Protein AF-A0A7V9JJV5-F1 (afdb_monomer_lite)

Structure (mmCIF, N/CA/C/O backbone):
data_AF-A0A7V9JJV5-F1
#
_entry.id   AF-A0A7V9JJV5-F1
#
loop_
_atom_site.group_PDB
_atom_site.id
_atom_site.type_symbol
_atom_site.label_atom_id
_atom_site.label_alt_id
_atom_site.label_comp_id
_atom_site.label_asym_id
_atom_site.label_entity_id
_atom_site.label_seq_id
_atom_site.pdbx_PDB_ins_code
_atom_site.Cartn_x
_atom_site.Cartn_y
_atom_site.Cartn_z
_atom_site.occupancy
_atom_site.B_iso_or_equiv
_atom_site.auth_seq_id
_atom_site.auth_comp_id
_atom_site.auth_asym_id
_atom_site.auth_atom_id
_atom_site.pdbx_PDB_model_num
ATOM 1 N N . PRO A 1 1 ? 19.940 27.253 -7.503 1.00 34.22 1 PRO A N 1
ATOM 2 C CA . PRO A 1 1 ? 18.553 27.010 -7.961 1.00 34.22 1 PRO A CA 1
ATOM 3 C C . PRO A 1 1 ? 18.275 25.503 -7.941 1.00 34.22 1 PRO A C 1
ATOM 5 O O . PRO A 1 1 ? 19.038 24.775 -8.561 1.00 34.22 1 PRO A O 1
ATOM 8 N N . GLY A 1 2 ? 17.247 25.072 -7.196 1.00 35.53 2 GLY A N 1
ATOM 9 C CA . GLY A 1 2 ? 16.632 23.734 -7.272 1.00 35.53 2 GLY A CA 1
ATOM 10 C C . GLY A 1 2 ? 17.334 22.587 -6.533 1.00 35.53 2 GLY A C 1
ATOM 11 O O . GLY A 1 2 ? 18.214 21.950 -7.093 1.00 35.53 2 GLY A O 1
ATOM 12 N N . GLY A 1 3 ? 16.912 22.321 -5.290 1.00 34.06 3 GLY A N 1
ATOM 13 C CA . GLY A 1 3 ? 17.336 21.189 -4.452 1.00 34.06 3 GLY A CA 1
ATOM 14 C C . GLY A 1 3 ? 16.755 19.819 -4.864 1.00 34.06 3 GLY A C 1
ATOM 15 O O . GLY A 1 3 ? 16.115 19.701 -5.903 1.00 34.06 3 GLY A O 1
ATOM 16 N N . PRO A 1 4 ? 17.003 18.769 -4.062 1.00 45.50 4 PRO A N 1
ATOM 17 C CA . PRO A 1 4 ? 17.601 17.510 -4.507 1.00 45.50 4 PRO A CA 1
ATOM 18 C C . PRO A 1 4 ? 16.595 16.489 -5.056 1.00 45.50 4 PRO A C 1
ATOM 20 O O . PRO A 1 4 ? 15.577 16.195 -4.431 1.00 45.50 4 PRO A O 1
ATOM 23 N N . GLY A 1 5 ? 16.939 15.878 -6.195 1.00 35.16 5 GLY A N 1
ATOM 24 C CA . GLY A 1 5 ? 16.242 14.724 -6.761 1.00 35.16 5 GLY A CA 1
ATOM 25 C C . GLY A 1 5 ? 16.329 13.520 -5.826 1.00 35.16 5 GLY A C 1
ATOM 26 O O . GLY A 1 5 ? 17.361 12.853 -5.734 1.00 35.16 5 GLY A O 1
ATOM 27 N N . GLY A 1 6 ? 15.243 13.263 -5.098 1.00 35.00 6 GLY A N 1
ATOM 28 C CA . GLY A 1 6 ? 15.102 12.099 -4.236 1.00 35.00 6 GLY A CA 1
ATOM 29 C C . GLY A 1 6 ? 15.216 10.816 -5.052 1.00 35.00 6 GLY A C 1
ATOM 30 O O . GLY A 1 6 ? 14.348 10.508 -5.867 1.00 35.00 6 GLY A O 1
ATOM 31 N N . LYS A 1 7 ? 16.280 10.049 -4.805 1.00 39.75 7 LYS A N 1
ATOM 32 C CA . LYS A 1 7 ? 16.478 8.693 -5.324 1.00 39.75 7 LYS A CA 1
ATOM 33 C C . LYS A 1 7 ? 15.378 7.753 -4.795 1.00 39.75 7 LYS A C 1
ATOM 35 O O . LYS A 1 7 ? 15.526 7.090 -3.775 1.00 39.75 7 LYS A O 1
ATOM 40 N N . GLY A 1 8 ? 14.239 7.743 -5.487 1.00 44.88 8 GLY A N 1
ATOM 41 C CA . GLY A 1 8 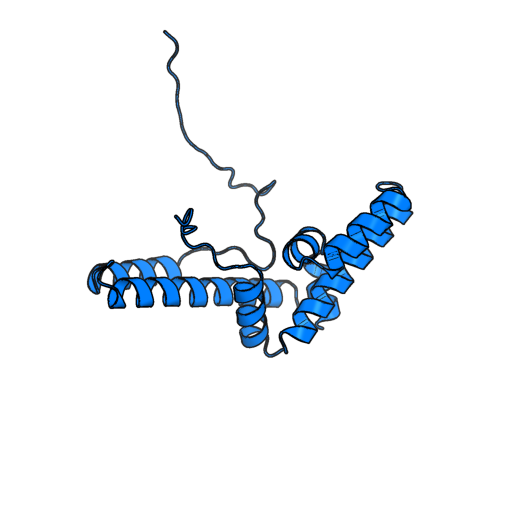? 13.690 6.536 -6.106 1.00 44.88 8 GLY A CA 1
ATOM 42 C C . GLY A 1 8 ? 13.031 5.456 -5.243 1.00 44.88 8 GLY A C 1
ATOM 43 O O . GLY A 1 8 ? 13.034 4.302 -5.666 1.00 44.88 8 GLY A O 1
ATOM 44 N N . ARG A 1 9 ? 12.414 5.754 -4.090 1.00 51.94 9 ARG A N 1
ATOM 45 C CA . ARG A 1 9 ? 11.369 4.845 -3.562 1.00 51.94 9 ARG A CA 1
ATOM 46 C C . ARG A 1 9 ? 10.042 5.140 -4.256 1.00 51.94 9 ARG A C 1
ATOM 48 O O . ARG A 1 9 ? 9.698 6.300 -4.458 1.00 51.94 9 ARG A O 1
ATOM 55 N N . ALA A 1 10 ? 9.286 4.096 -4.606 1.00 61.50 10 ALA A N 1
ATOM 56 C CA . ALA A 1 10 ? 7.915 4.274 -5.085 1.00 61.50 10 ALA A CA 1
ATOM 57 C C . ALA A 1 10 ? 7.148 5.085 -4.052 1.00 61.50 10 ALA A C 1
ATOM 59 O O . ALA A 1 10 ? 7.157 4.724 -2.874 1.00 61.50 10 ALA A O 1
ATOM 60 N N . SER A 1 11 ? 6.510 6.170 -4.487 1.00 83.38 11 SER A N 1
ATOM 61 C CA . SER A 1 11 ? 5.609 6.893 -3.604 1.00 83.38 11 SER A CA 1
ATOM 62 C C . SER A 1 11 ? 4.498 5.940 -3.162 1.00 83.38 11 SER A C 1
ATOM 64 O O . SER A 1 11 ? 4.061 5.076 -3.930 1.00 83.38 11 SER A O 1
ATOM 66 N N . THR A 1 12 ? 4.029 6.088 -1.923 1.00 87.50 12 THR A N 1
ATOM 67 C CA . THR A 1 12 ? 2.902 5.307 -1.393 1.00 87.50 12 THR A CA 1
ATOM 68 C C . THR A 1 12 ? 1.709 5.339 -2.353 1.00 87.50 12 THR A C 1
ATOM 70 O O . THR A 1 12 ? 1.078 4.317 -2.598 1.00 87.50 12 THR A O 1
ATOM 73 N N . GLY A 1 13 ? 1.466 6.487 -2.995 1.00 91.50 13 GLY A N 1
ATOM 74 C CA . GLY A 1 13 ? 0.430 6.637 -4.014 1.00 91.50 13 GLY A CA 1
ATOM 75 C C . GLY A 1 13 ? 0.632 5.756 -5.252 1.00 91.50 13 GLY A C 1
ATOM 76 O O . GLY A 1 13 ? -0.337 5.154 -5.714 1.00 91.50 13 GLY A O 1
ATOM 77 N N . ALA A 1 14 ? 1.857 5.641 -5.777 1.00 93.69 14 ALA A N 1
ATOM 78 C CA . ALA A 1 14 ? 2.150 4.764 -6.914 1.00 93.69 14 ALA A CA 1
ATOM 79 C C . ALA A 1 14 ? 1.964 3.288 -6.540 1.00 93.69 14 ALA A C 1
ATOM 81 O O . ALA A 1 14 ? 1.333 2.541 -7.284 1.00 93.69 14 ALA A O 1
ATOM 82 N N . LEU A 1 15 ? 2.432 2.899 -5.350 1.00 94.44 15 LEU A N 1
ATOM 83 C CA . LEU A 1 15 ? 2.251 1.545 -4.828 1.00 94.44 15 LEU A CA 1
ATOM 84 C C . LEU A 1 15 ? 0.774 1.179 -4.675 1.00 94.44 15 LEU A C 1
ATOM 86 O O . LEU A 1 15 ? 0.358 0.133 -5.153 1.00 94.44 15 LEU A O 1
ATOM 90 N N . VAL A 1 16 ? -0.024 2.044 -4.048 1.00 95.06 16 VAL A N 1
ATOM 91 C CA . VAL A 1 16 ? -1.465 1.818 -3.860 1.00 95.06 16 VAL A CA 1
ATOM 92 C C . VAL A 1 16 ? -2.192 1.777 -5.202 1.00 95.06 16 VAL A C 1
ATOM 94 O O . VAL A 1 16 ? -3.088 0.962 -5.394 1.00 95.06 16 VAL A O 1
ATOM 97 N N . THR A 1 17 ? -1.794 2.618 -6.156 1.00 96.69 17 THR A N 1
ATOM 98 C CA . THR A 1 17 ? -2.381 2.604 -7.501 1.00 96.69 17 THR A CA 1
ATOM 99 C C . THR A 1 17 ? -2.109 1.281 -8.202 1.00 96.69 17 THR A C 1
ATOM 101 O O . THR A 1 17 ? -3.023 0.705 -8.782 1.00 96.69 17 THR A O 1
ATOM 104 N N . GLU A 1 18 ? -0.874 0.788 -8.136 1.00 97.25 18 GLU A N 1
ATOM 105 C CA . GLU A 1 18 ? -0.513 -0.475 -8.767 1.00 97.25 18 GLU A CA 1
ATOM 106 C C . GLU A 1 18 ? -1.162 -1.665 -8.049 1.00 97.25 18 GLU A C 1
ATOM 108 O O . GLU A 1 18 ? -1.805 -2.487 -8.692 1.00 97.25 18 GLU A O 1
ATOM 113 N N . ALA A 1 19 ? -1.134 -1.696 -6.715 1.00 96.44 19 ALA A N 1
ATOM 114 C CA . ALA A 1 19 ? -1.789 -2.739 -5.930 1.00 96.44 19 ALA A CA 1
ATOM 115 C C . ALA A 1 19 ? -3.302 -2.803 -6.187 1.00 96.44 19 ALA A C 1
ATOM 117 O O . ALA A 1 19 ? -3.861 -3.893 -6.259 1.00 96.44 19 ALA A O 1
ATOM 118 N N . ALA A 1 20 ? -3.973 -1.662 -6.379 1.00 97.31 20 ALA A N 1
ATOM 119 C CA . ALA A 1 20 ? -5.389 -1.639 -6.743 1.00 97.31 20 ALA A CA 1
ATOM 120 C C . ALA A 1 20 ? -5.656 -2.360 -8.076 1.00 97.31 20 ALA A C 1
ATOM 122 O O . ALA A 1 20 ? -6.613 -3.131 -8.163 1.00 97.31 20 ALA A O 1
ATOM 123 N N . LYS A 1 21 ? -4.789 -2.171 -9.084 1.00 97.50 21 LYS A N 1
ATOM 124 C CA . LYS A 1 21 ? -4.898 -2.880 -10.369 1.00 97.50 21 LYS A CA 1
ATOM 125 C C . LYS A 1 21 ? -4.739 -4.385 -10.186 1.00 97.50 21 LYS A C 1
ATOM 127 O O . LYS A 1 21 ? -5.585 -5.129 -10.669 1.00 97.50 21 LYS A O 1
ATOM 132 N N . GLN A 1 22 ? -3.710 -4.806 -9.449 1.00 96.44 22 GLN A N 1
ATOM 133 C CA . GLN A 1 22 ? -3.434 -6.219 -9.162 1.00 96.44 22 GLN A CA 1
ATOM 134 C C . GLN A 1 22 ? -4.606 -6.879 -8.405 1.00 96.44 22 GLN A C 1
ATOM 136 O O . GLN A 1 22 ? -5.076 -7.962 -8.740 1.00 96.44 22 GLN A O 1
ATOM 141 N N . LEU A 1 23 ? -5.203 -6.148 -7.459 1.00 95.88 23 LEU A N 1
ATOM 142 C CA . LEU A 1 23 ? -6.395 -6.570 -6.718 1.00 95.88 23 LEU A CA 1
ATOM 143 C C . LEU A 1 23 ? -7.690 -6.588 -7.548 1.00 95.88 23 LEU A C 1
ATOM 145 O O . LEU A 1 23 ? -8.687 -7.148 -7.082 1.00 95.88 23 LEU A O 1
ATOM 149 N N . GLY A 1 24 ? -7.709 -5.967 -8.730 1.00 96.50 24 GLY A N 1
ATOM 150 C CA . GLY A 1 24 ? -8.916 -5.786 -9.538 1.00 96.50 24 GLY A CA 1
ATOM 151 C C . GLY A 1 24 ? -9.927 -4.816 -8.915 1.00 96.50 24 GLY A C 1
ATOM 152 O O . GLY A 1 24 ? -11.133 -4.969 -9.106 1.00 96.50 24 GLY A O 1
ATOM 153 N N . VAL A 1 25 ? -9.462 -3.832 -8.139 1.00 97.06 25 VAL A N 1
ATOM 154 C CA . VAL A 1 25 ? -10.300 -2.799 -7.512 1.00 97.06 25 VAL A CA 1
ATOM 155 C C . VAL A 1 25 ? -9.900 -1.407 -7.990 1.00 97.06 25 VAL A C 1
ATOM 157 O O . VAL A 1 25 ? -8.792 -1.170 -8.460 1.00 97.06 25 VAL A O 1
ATOM 160 N N . THR A 1 26 ? -10.796 -0.433 -7.850 1.00 97.62 26 THR A N 1
ATOM 161 C CA . THR A 1 26 ? -10.431 0.964 -8.116 1.00 97.62 26 THR A CA 1
ATOM 162 C C . THR A 1 26 ? -9.459 1.475 -7.053 1.00 97.62 26 THR A C 1
ATOM 164 O O . THR A 1 26 ? -9.606 1.131 -5.877 1.00 97.62 26 THR A O 1
ATOM 167 N N . ARG A 1 27 ? -8.557 2.390 -7.430 1.00 96.44 27 ARG A N 1
ATOM 168 C CA . ARG A 1 27 ? -7.688 3.102 -6.477 1.00 96.44 27 ARG A CA 1
ATOM 169 C C . ARG A 1 27 ? -8.486 3.738 -5.335 1.00 96.44 27 ARG A C 1
ATOM 171 O O . ARG A 1 27 ? -8.089 3.590 -4.189 1.00 96.44 27 ARG A O 1
ATOM 178 N N . ALA A 1 28 ? -9.603 4.400 -5.647 1.00 97.12 28 ALA A N 1
ATOM 179 C CA . ALA A 1 28 ? -10.459 5.049 -4.651 1.00 97.12 28 ALA A CA 1
ATOM 180 C C . ALA A 1 28 ? -10.956 4.053 -3.593 1.00 97.12 28 ALA A C 1
ATOM 182 O O . ALA A 1 28 ? -10.725 4.264 -2.412 1.00 97.12 28 ALA A O 1
ATOM 183 N N . LYS A 1 29 ? -11.509 2.910 -4.019 1.00 97.44 29 LYS A N 1
ATOM 184 C CA . LYS A 1 29 ? -11.939 1.833 -3.112 1.00 97.44 29 LYS A CA 1
ATOM 185 C C . LYS A 1 29 ? -10.811 1.305 -2.216 1.00 97.44 29 LYS A C 1
ATOM 187 O O . LYS A 1 29 ? -11.053 0.990 -1.056 1.00 97.44 29 LYS A O 1
ATOM 192 N N . LEU A 1 30 ? -9.591 1.170 -2.744 1.00 97.62 30 LEU A N 1
ATOM 193 C CA . LEU A 1 30 ? -8.451 0.741 -1.928 1.00 97.62 30 LEU A CA 1
ATOM 194 C C . LEU A 1 30 ? -8.059 1.814 -0.904 1.00 97.62 30 LEU A C 1
ATOM 196 O O . LEU A 1 30 ? -7.828 1.478 0.250 1.00 97.62 30 LEU A O 1
ATOM 200 N N . VAL A 1 31 ? -8.020 3.084 -1.309 1.00 97.38 31 VAL A N 1
ATOM 201 C CA . VAL A 1 31 ? -7.737 4.222 -0.419 1.00 97.38 31 VAL A CA 1
ATOM 202 C C . VAL A 1 31 ? -8.783 4.321 0.696 1.00 97.38 31 VAL A C 1
ATOM 204 O O . VAL A 1 31 ? -8.414 4.293 1.863 1.00 97.38 31 VAL A O 1
ATOM 207 N N . GLU A 1 32 ? -10.070 4.279 0.356 1.00 97.56 32 GLU A N 1
ATOM 208 C CA . GLU A 1 32 ? -11.176 4.292 1.322 1.00 97.56 32 GLU A CA 1
ATOM 209 C C . GLU A 1 32 ? -11.079 3.123 2.318 1.00 97.56 32 GLU A C 1
ATOM 211 O O . GLU A 1 32 ? -11.267 3.291 3.522 1.00 97.56 32 GLU A O 1
ATOM 216 N N . ALA A 1 33 ? -10.728 1.920 1.848 1.00 97.69 33 ALA A N 1
ATOM 217 C CA . ALA A 1 33 ? -10.546 0.764 2.723 1.00 97.69 33 ALA A CA 1
ATOM 218 C C . ALA A 1 33 ? -9.370 0.930 3.702 1.00 97.69 33 ALA A C 1
ATOM 220 O O . ALA A 1 33 ? -9.445 0.421 4.827 1.00 97.69 33 ALA A O 1
ATOM 221 N N . ILE A 1 34 ? -8.300 1.610 3.273 1.00 97.31 34 ILE A N 1
ATOM 222 C CA . ILE A 1 34 ? -7.120 1.936 4.083 1.00 97.31 34 ILE A CA 1
ATOM 223 C C . ILE A 1 34 ? -7.471 2.995 5.129 1.00 97.31 34 ILE A C 1
ATOM 225 O O . ILE A 1 34 ? -7.223 2.765 6.311 1.00 97.31 34 ILE A O 1
ATOM 229 N N . GLU A 1 35 ? -8.084 4.103 4.713 1.00 97.06 35 GLU A N 1
ATOM 230 C CA . GLU A 1 35 ? -8.537 5.187 5.592 1.00 97.06 35 GLU A CA 1
ATOM 231 C C . GLU A 1 35 ? -9.494 4.651 6.650 1.00 97.06 35 GLU A C 1
ATOM 233 O O . GLU A 1 35 ? -9.223 4.760 7.842 1.00 97.06 35 GLU A O 1
ATOM 238 N N . LYS A 1 36 ? -10.544 3.934 6.239 1.00 97.31 36 LYS A N 1
ATOM 239 C CA . LYS A 1 36 ? -11.493 3.315 7.168 1.00 97.31 36 LYS A CA 1
ATOM 240 C C . LYS A 1 36 ? -10.800 2.408 8.184 1.00 97.31 36 LYS A C 1
ATOM 242 O O . LYS A 1 36 ? -11.133 2.434 9.362 1.00 97.31 36 LYS A O 1
ATOM 247 N N . ALA A 1 37 ? -9.825 1.609 7.751 1.00 96.88 37 ALA A N 1
ATOM 248 C CA . ALA A 1 37 ? -9.073 0.744 8.654 1.00 96.88 37 ALA A CA 1
ATOM 249 C C . ALA A 1 37 ? -8.161 1.514 9.625 1.00 96.88 37 ALA A C 1
ATOM 251 O O . ALA A 1 37 ? -7.887 1.001 10.712 1.00 96.88 37 ALA A O 1
ATOM 252 N N . ALA A 1 38 ? -7.662 2.690 9.236 1.00 96.38 38 ALA A N 1
ATOM 253 C CA . ALA A 1 38 ? -6.912 3.587 10.110 1.00 96.38 38 ALA A CA 1
ATOM 254 C C . ALA A 1 38 ? -7.837 4.236 11.145 1.00 96.38 38 ALA A C 1
ATOM 256 O O . ALA A 1 38 ? -7.570 4.114 12.337 1.00 96.38 38 ALA A O 1
ATOM 257 N N . LEU A 1 39 ? -8.962 4.808 10.705 1.00 95.94 39 LEU A N 1
ATOM 258 C CA . LEU A 1 39 ? -9.967 5.419 11.578 1.00 95.94 39 LEU A CA 1
ATOM 259 C C . LEU A 1 39 ? -10.456 4.430 12.641 1.00 95.94 39 LEU A C 1
ATOM 261 O O . LEU A 1 39 ? -10.380 4.732 13.824 1.00 95.94 39 LEU A O 1
ATOM 265 N N . THR A 1 40 ? -10.811 3.201 12.245 1.00 96.75 40 THR A N 1
ATOM 266 C CA . THR A 1 40 ? -11.199 2.149 13.199 1.00 96.75 40 THR A CA 1
ATOM 267 C C . THR A 1 40 ? -10.095 1.832 14.215 1.00 96.75 40 THR A C 1
ATOM 269 O O . THR A 1 40 ? -10.388 1.554 15.370 1.00 96.75 40 THR A O 1
ATOM 272 N N . ARG A 1 41 ? -8.810 1.862 13.827 1.00 94.81 41 ARG A N 1
ATOM 273 C CA . ARG A 1 41 ? -7.710 1.630 14.782 1.00 94.81 41 ARG A CA 1
ATOM 274 C C . ARG A 1 41 ? -7.570 2.774 15.783 1.00 94.81 41 ARG A C 1
ATOM 276 O O . ARG A 1 41 ? -7.236 2.489 16.931 1.00 94.81 41 ARG A O 1
ATOM 283 N N . ILE A 1 42 ? -7.775 4.010 15.334 1.00 94.88 42 ILE A N 1
ATOM 284 C CA . ILE A 1 42 ? -7.750 5.194 16.192 1.00 94.88 42 ILE A CA 1
ATOM 285 C C . ILE A 1 42 ? -8.938 5.147 17.158 1.00 94.88 42 ILE A C 1
ATOM 287 O O . ILE A 1 42 ? -8.734 5.315 18.350 1.00 94.88 42 ILE A O 1
ATOM 291 N N . ASP A 1 43 ? -10.143 4.835 16.672 1.00 95.81 43 ASP A N 1
ATOM 292 C CA . ASP A 1 43 ? -11.338 4.680 17.515 1.00 95.81 43 ASP A CA 1
ATOM 293 C C . ASP A 1 43 ? -11.121 3.636 18.618 1.00 95.81 43 ASP A C 1
ATOM 295 O O . ASP A 1 43 ? -11.327 3.933 19.789 1.00 95.81 43 ASP A O 1
ATOM 299 N N . GLU A 1 44 ? -10.609 2.451 18.266 1.00 93.44 44 GLU A N 1
ATOM 300 C CA . GLU A 1 44 ? -10.264 1.424 19.260 1.00 93.44 44 GLU A CA 1
ATOM 301 C C . GLU A 1 44 ? -9.196 1.915 20.257 1.00 93.44 44 GLU A C 1
ATOM 303 O O . GLU A 1 44 ? -9.277 1.604 21.437 1.00 93.44 44 GLU A O 1
ATOM 308 N N . ALA A 1 45 ? -8.213 2.715 19.820 1.00 94.62 45 ALA A N 1
ATOM 309 C CA . ALA A 1 45 ? -7.199 3.273 20.724 1.00 94.62 45 ALA A CA 1
ATOM 310 C C . ALA A 1 45 ? -7.795 4.268 21.735 1.00 94.62 45 ALA A C 1
ATOM 312 O O . ALA A 1 45 ? -7.338 4.325 22.874 1.00 94.62 45 ALA A O 1
ATOM 313 N N . VAL A 1 46 ? -8.818 5.029 21.335 1.00 96.25 46 VAL A N 1
ATOM 314 C CA . VAL A 1 46 ? -9.560 5.916 22.242 1.00 96.25 46 VAL A CA 1
ATOM 315 C C . VAL A 1 46 ? -10.373 5.109 23.245 1.00 96.25 46 VAL A C 1
ATOM 317 O O . VAL A 1 46 ? -10.363 5.418 24.434 1.00 96.25 46 VAL A O 1
ATOM 320 N N . GLU A 1 47 ? -11.060 4.062 22.784 1.00 95.69 47 GLU A N 1
ATOM 321 C CA . GLU A 1 47 ? -11.833 3.165 23.651 1.00 95.69 47 GLU A CA 1
ATOM 322 C C . GLU A 1 47 ? -10.946 2.453 24.683 1.00 95.69 47 GLU A C 1
ATOM 324 O O . GLU A 1 47 ? -11.335 2.327 25.846 1.00 95.69 47 GLU A O 1
ATOM 329 N N . ASP A 1 48 ? -9.741 2.048 24.275 1.00 95.69 48 ASP A N 1
ATOM 330 C CA . ASP A 1 48 ? -8.742 1.415 25.139 1.00 95.69 48 ASP A CA 1
ATOM 331 C C . ASP A 1 48 ? -8.028 2.421 26.071 1.00 95.69 48 ASP A C 1
ATOM 333 O O . ASP A 1 48 ? -7.354 2.017 27.022 1.00 95.69 48 ASP A O 1
ATOM 337 N N . GLY A 1 49 ? -8.189 3.731 25.839 1.00 94.81 49 GLY A N 1
ATOM 338 C CA . GLY A 1 49 ? -7.508 4.796 26.582 1.00 94.81 49 GLY A CA 1
ATOM 339 C C . GLY A 1 49 ? -6.021 4.953 26.238 1.00 94.81 49 GLY A C 1
ATOM 340 O O . GLY A 1 49 ? -5.289 5.602 26.985 1.00 94.81 49 GLY A O 1
ATOM 341 N N . ASP A 1 50 ? -5.576 4.367 25.124 1.00 95.81 50 ASP A N 1
ATOM 342 C CA . ASP A 1 50 ? -4.213 4.493 24.591 1.00 95.81 50 ASP A CA 1
ATOM 343 C C . ASP A 1 50 ? -3.951 5.891 24.005 1.00 95.81 50 ASP A C 1
ATOM 345 O O . ASP A 1 50 ? -2.803 6.330 23.931 1.00 95.81 50 ASP A O 1
ATOM 349 N N . VAL A 1 51 ? -5.010 6.560 23.542 1.00 94.56 51 VAL A N 1
ATOM 350 C CA . VAL A 1 51 ? -4.989 7.886 22.911 1.00 94.56 51 VAL A CA 1
ATOM 351 C C . VAL A 1 51 ? -6.186 8.677 23.436 1.00 94.56 51 VAL A C 1
ATOM 353 O O . VAL A 1 51 ? -7.285 8.131 23.542 1.00 94.56 51 VAL A O 1
ATOM 356 N N . ASP A 1 52 ? -6.003 9.949 23.780 1.00 96.69 52 ASP A N 1
ATOM 357 C CA . ASP A 1 52 ? -7.122 10.805 24.174 1.00 96.69 52 ASP A CA 1
ATOM 358 C C . ASP A 1 52 ? -7.916 11.333 22.966 1.00 96.69 52 ASP A C 1
ATOM 360 O O . ASP A 1 52 ? -7.560 11.143 21.804 1.00 96.69 52 ASP A O 1
ATOM 364 N N . ALA A 1 53 ? -9.066 11.950 23.236 1.00 94.69 53 ALA A N 1
ATOM 365 C CA . ALA A 1 53 ? -9.987 12.371 22.186 1.00 94.69 53 ALA A CA 1
ATOM 366 C C . ALA A 1 53 ? -9.427 13.488 21.290 1.00 94.69 53 ALA A C 1
ATOM 368 O O . ALA A 1 53 ? -9.803 13.541 20.116 1.00 94.69 53 ALA A O 1
ATOM 369 N N . ASP A 1 54 ? -8.558 14.349 21.828 1.00 95.19 54 ASP A N 1
ATOM 370 C CA . ASP A 1 54 ? -7.974 15.464 21.083 1.00 95.19 54 ASP A CA 1
ATOM 371 C C . ASP A 1 54 ? -6.894 14.921 20.136 1.00 95.19 54 ASP A C 1
ATOM 373 O O . ASP A 1 54 ? -6.997 15.101 18.921 1.00 95.19 54 ASP A O 1
ATOM 377 N N . ASP A 1 55 ? -5.962 14.113 20.655 1.00 94.75 55 ASP A N 1
ATOM 378 C CA . ASP A 1 55 ? -4.942 13.427 19.848 1.00 94.75 55 ASP A CA 1
ATOM 379 C C . ASP A 1 55 ? -5.572 12.528 18.764 1.00 94.75 55 ASP A C 1
ATOM 381 O O . ASP A 1 55 ? -5.090 12.427 17.631 1.00 94.75 55 ASP A O 1
ATOM 385 N N . ALA A 1 56 ? -6.689 11.868 19.077 1.00 94.56 56 ALA A N 1
ATOM 386 C CA . ALA A 1 56 ? -7.403 11.040 18.115 1.00 94.56 56 ALA A CA 1
ATOM 387 C C . ALA A 1 56 ? -8.049 11.848 16.985 1.00 94.56 56 ALA A C 1
ATOM 389 O O . ALA A 1 56 ? -8.143 11.340 15.866 1.00 94.56 56 ALA A O 1
ATOM 390 N N . ALA A 1 57 ? -8.520 13.068 17.249 1.00 96.12 57 ALA A N 1
ATOM 391 C CA . ALA A 1 57 ? -9.066 13.935 16.210 1.00 96.12 57 ALA A CA 1
ATOM 392 C C . ALA A 1 57 ? -7.968 14.342 15.217 1.00 96.12 57 ALA A C 1
ATOM 394 O O . ALA A 1 57 ? -8.154 14.162 14.009 1.00 96.12 57 ALA A O 1
ATOM 395 N N . ASP A 1 58 ? -6.807 14.753 15.730 1.00 94.88 58 ASP A N 1
ATOM 396 C CA . ASP A 1 58 ? -5.640 15.125 14.925 1.00 94.88 58 ASP A CA 1
ATOM 397 C C . ASP A 1 58 ? -5.154 13.947 14.064 1.00 94.88 58 ASP A C 1
ATOM 399 O O . ASP A 1 58 ? -4.947 14.081 12.855 1.00 94.88 58 ASP A O 1
ATOM 403 N N . LEU A 1 59 ? -5.061 12.744 14.646 1.00 94.00 59 LEU A N 1
ATOM 404 C CA . LEU A 1 59 ? -4.672 11.535 13.910 1.00 94.00 59 LEU A CA 1
ATOM 405 C C . LEU A 1 59 ? -5.665 11.162 12.802 1.00 94.00 59 LEU A C 1
ATOM 407 O O . LEU A 1 59 ? -5.262 10.622 11.767 1.00 94.00 59 LEU A O 1
ATOM 411 N N . LYS A 1 60 ? -6.966 11.397 13.007 1.00 94.25 60 LYS A N 1
ATOM 412 C CA . LYS A 1 60 ? -7.993 11.115 11.993 1.00 94.25 60 LYS A CA 1
ATOM 413 C C . LYS A 1 60 ? -7.908 12.094 10.831 1.00 94.25 60 LYS A C 1
ATOM 415 O O . LYS A 1 60 ? -8.033 11.657 9.687 1.00 94.25 60 LYS A O 1
ATOM 420 N N . GLU A 1 61 ? -7.688 13.376 11.114 1.00 95.50 61 GLU A N 1
ATOM 421 C CA . GLU A 1 61 ? -7.455 14.395 10.089 1.00 95.50 61 GLU A CA 1
ATOM 422 C C . GLU A 1 61 ? -6.195 14.058 9.282 1.00 95.50 61 GLU A C 1
ATOM 424 O O . GLU A 1 61 ? -6.255 13.933 8.057 1.00 95.50 61 GLU A O 1
ATOM 429 N N . GLU A 1 62 ? -5.082 13.760 9.962 1.00 92.38 62 GLU A N 1
ATOM 430 C CA . GLU A 1 62 ? -3.832 13.396 9.294 1.00 92.38 62 GLU A CA 1
ATOM 431 C C . GLU A 1 62 ? -3.980 12.122 8.446 1.00 92.38 62 GLU A C 1
ATOM 433 O O . GLU A 1 62 ? -3.484 12.057 7.319 1.00 92.38 62 GLU A O 1
ATOM 438 N N . ALA A 1 63 ? -4.689 11.103 8.942 1.00 91.69 63 ALA A N 1
ATOM 439 C CA . ALA A 1 63 ? -4.963 9.893 8.173 1.00 91.69 63 ALA A CA 1
ATOM 440 C C . ALA A 1 63 ? -5.851 10.160 6.943 1.00 91.69 63 ALA A C 1
ATOM 442 O O . ALA A 1 63 ? -5.667 9.497 5.923 1.00 91.69 63 ALA A O 1
ATOM 443 N N . GLY A 1 64 ? -6.787 11.109 7.013 1.00 89.88 64 GLY A N 1
ATOM 444 C CA . GLY A 1 64 ? -7.624 11.498 5.875 1.00 89.88 64 GLY A CA 1
ATOM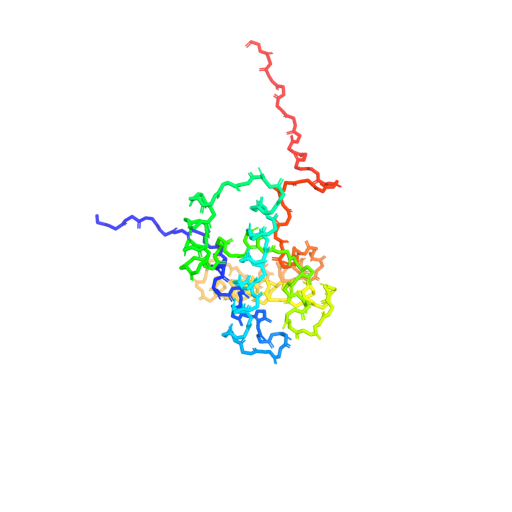 445 C C . GLY A 1 64 ? -6.838 12.211 4.772 1.00 89.88 64 GLY A C 1
ATOM 446 O O . GLY A 1 64 ? -7.034 11.937 3.589 1.00 89.88 64 GLY A O 1
ATOM 447 N N . ASP A 1 65 ? -5.890 13.066 5.153 1.00 91.69 65 ASP A N 1
ATOM 448 C CA . ASP A 1 65 ? -5.125 13.874 4.198 1.00 91.69 65 ASP A CA 1
ATOM 449 C C . ASP A 1 65 ? -3.854 13.175 3.694 1.00 91.69 65 ASP A C 1
ATOM 451 O O . ASP A 1 65 ? -3.357 13.449 2.593 1.00 91.69 65 ASP A O 1
ATOM 455 N N . ASN A 1 66 ? -3.312 12.242 4.478 1.00 91.81 66 ASN A N 1
ATOM 456 C CA . ASN A 1 66 ? -2.043 11.591 4.201 1.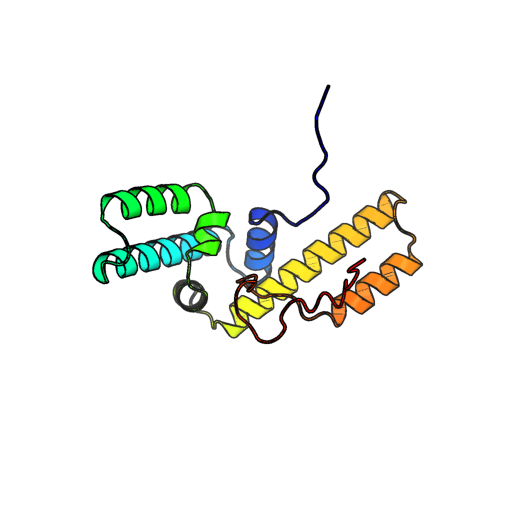00 91.81 66 ASN A CA 1
ATOM 457 C C . ASN A 1 66 ? -2.182 10.068 4.114 1.00 91.81 66 ASN A C 1
ATOM 459 O O . ASN A 1 66 ? -2.065 9.328 5.091 1.00 91.81 66 ASN A O 1
ATOM 463 N N . LEU A 1 67 ? -2.282 9.569 2.877 1.00 92.31 67 LEU A N 1
ATOM 464 C CA . LEU A 1 67 ? -2.353 8.133 2.582 1.00 92.31 67 LEU A CA 1
ATOM 465 C C . LEU A 1 67 ? -1.201 7.321 3.196 1.00 92.31 67 LEU A C 1
ATOM 467 O O . LEU A 1 67 ? -1.366 6.137 3.491 1.00 92.31 67 LEU A O 1
ATOM 471 N N . ARG A 1 68 ? -0.016 7.918 3.379 1.00 91.62 68 ARG A N 1
ATOM 472 C CA . ARG A 1 68 ? 1.087 7.235 4.061 1.00 91.62 68 ARG A CA 1
ATOM 473 C C . ARG A 1 68 ? 0.743 6.976 5.525 1.00 91.62 68 ARG A C 1
ATOM 475 O O . ARG A 1 68 ? 0.932 5.851 5.977 1.00 91.62 68 ARG A O 1
ATOM 482 N N . VAL A 1 69 ? 0.216 7.979 6.216 1.00 91.31 69 VAL A N 1
ATOM 483 C CA . VAL A 1 69 ? -0.190 7.890 7.623 1.00 91.31 69 VAL A CA 1
ATOM 484 C C . VAL A 1 69 ? -1.353 6.916 7.768 1.00 91.31 69 VAL A C 1
ATOM 486 O O . VAL A 1 69 ? -1.269 5.985 8.567 1.00 91.31 69 VAL A O 1
ATOM 489 N N . ALA A 1 70 ? -2.364 6.989 6.897 1.00 93.75 70 ALA A N 1
ATOM 490 C CA . ALA A 1 70 ? -3.442 5.998 6.857 1.00 93.75 70 ALA A CA 1
ATOM 491 C C . ALA A 1 70 ? -2.910 4.564 6.675 1.00 93.75 70 ALA A C 1
ATOM 493 O O . ALA A 1 70 ? -3.310 3.621 7.367 1.00 93.75 70 ALA A O 1
ATOM 494 N N . MET A 1 71 ? -1.950 4.373 5.765 1.00 92.69 71 MET A N 1
ATOM 495 C CA . MET A 1 71 ? -1.299 3.079 5.579 1.00 92.69 71 MET A CA 1
ATOM 496 C C . MET A 1 71 ? -0.471 2.644 6.785 1.00 92.69 71 MET A C 1
ATOM 498 O O . MET A 1 71 ? -0.364 1.441 7.001 1.00 92.69 71 MET A O 1
ATOM 502 N N . GLU A 1 72 ? 0.113 3.555 7.563 1.00 91.44 72 GLU A N 1
ATOM 503 C CA . GLU A 1 72 ? 0.898 3.266 8.771 1.00 91.44 72 GLU A CA 1
ATOM 504 C C . GLU A 1 72 ? -0.001 2.924 9.974 1.00 91.44 72 GLU A C 1
ATOM 506 O O . GLU A 1 72 ? 0.286 1.950 10.674 1.00 91.44 72 GLU A O 1
ATOM 511 N N . LEU A 1 73 ? -1.146 3.594 10.127 1.00 93.00 73 LEU A N 1
ATOM 512 C CA . LEU A 1 73 ? -2.105 3.379 11.220 1.00 93.00 73 LEU A CA 1
ATOM 513 C C . LEU A 1 73 ? -3.061 2.197 10.983 1.00 93.00 73 LEU A C 1
ATOM 515 O O . LEU A 1 73 ? -3.442 1.489 11.914 1.00 93.00 73 LEU A O 1
ATOM 519 N N . SER A 1 74 ? -3.428 1.920 9.732 1.00 94.06 74 SER A N 1
ATOM 520 C CA . SER A 1 74 ? -4.368 0.839 9.397 1.00 94.06 74 SER A CA 1
ATOM 521 C C . SER A 1 74 ? -3.849 -0.559 9.752 1.00 94.06 74 SER A C 1
ATOM 523 O O . SER A 1 74 ? -2.661 -0.858 9.648 1.00 94.06 74 SER A O 1
ATOM 525 N N . ARG A 1 75 ? -4.741 -1.493 10.097 1.00 93.69 75 ARG A N 1
ATOM 526 C CA . ARG A 1 75 ? -4.388 -2.919 10.247 1.00 93.69 75 ARG A CA 1
ATOM 527 C C . ARG A 1 75 ? -4.637 -3.686 8.951 1.00 93.69 75 ARG A C 1
ATOM 529 O O . ARG A 1 75 ? -5.734 -3.633 8.403 1.00 93.69 75 ARG A O 1
ATOM 536 N N . THR A 1 76 ? -3.661 -4.491 8.512 1.00 95.00 76 THR A N 1
ATOM 537 C CA . THR A 1 76 ? -3.751 -5.322 7.289 1.00 95.00 76 THR A CA 1
ATOM 538 C C . THR A 1 76 ? -5.026 -6.166 7.247 1.00 95.00 76 THR A C 1
ATOM 540 O O . THR A 1 76 ? -5.669 -6.275 6.207 1.00 95.00 76 THR A O 1
ATOM 543 N N . ARG A 1 77 ? -5.414 -6.755 8.389 1.00 95.69 77 ARG A N 1
ATOM 544 C CA . ARG A 1 77 ? -6.631 -7.570 8.505 1.00 95.69 77 ARG A CA 1
ATOM 545 C C . ARG A 1 77 ? -7.899 -6.757 8.253 1.00 95.69 77 ARG A C 1
ATOM 547 O O . ARG A 1 77 ? -8.776 -7.239 7.547 1.00 95.69 77 ARG A O 1
ATOM 554 N N . THR A 1 78 ? -7.971 -5.542 8.785 1.00 96.50 78 THR A N 1
ATOM 555 C CA . THR A 1 78 ? -9.123 -4.649 8.624 1.00 96.50 78 THR A CA 1
ATOM 556 C C . THR A 1 78 ? -9.235 -4.145 7.186 1.00 96.50 78 THR A C 1
ATOM 558 O O . THR A 1 78 ? -10.322 -4.168 6.623 1.00 96.50 78 THR A O 1
ATOM 561 N N . VAL A 1 79 ? -8.114 -3.798 6.541 1.00 97.25 79 VAL A N 1
ATOM 562 C CA . VAL A 1 79 ? -8.105 -3.415 5.115 1.00 97.25 79 VAL A CA 1
ATOM 563 C C . VAL A 1 79 ? -8.594 -4.563 4.233 1.00 97.25 79 VAL A C 1
ATOM 565 O O . VAL A 1 79 ? -9.472 -4.375 3.395 1.00 97.25 79 VAL A O 1
ATOM 568 N N . ALA A 1 80 ? -8.069 -5.773 4.448 1.00 97.00 80 ALA A N 1
ATOM 569 C CA . ALA A 1 80 ? -8.497 -6.953 3.702 1.00 97.00 80 ALA A CA 1
ATOM 570 C C . ALA A 1 80 ? -9.998 -7.240 3.902 1.00 97.00 80 ALA A C 1
ATOM 572 O O . ALA A 1 80 ? -10.707 -7.493 2.927 1.00 97.00 80 ALA A O 1
ATOM 573 N N . ALA A 1 81 ? -10.498 -7.116 5.138 1.00 97.69 81 ALA A N 1
ATOM 574 C CA . ALA A 1 81 ? -11.917 -7.265 5.451 1.00 97.69 81 ALA A CA 1
ATOM 575 C C . ALA A 1 81 ? -12.787 -6.205 4.751 1.00 97.69 81 ALA A C 1
ATOM 577 O O . ALA A 1 81 ? -13.781 -6.566 4.125 1.00 97.69 81 ALA A O 1
ATOM 578 N N . ASN A 1 82 ? -12.381 -4.930 4.769 1.00 96.62 82 ASN A N 1
ATOM 579 C CA . ASN A 1 82 ? -13.075 -3.837 4.074 1.00 96.62 82 ASN A CA 1
ATOM 580 C C . ASN A 1 82 ? -13.159 -4.059 2.551 1.00 96.62 82 ASN A C 1
ATOM 582 O O . ASN A 1 82 ? -14.103 -3.609 1.906 1.00 96.62 82 ASN A O 1
ATOM 586 N N . LEU A 1 83 ? -12.189 -4.772 1.970 1.00 96.94 83 LEU A N 1
ATOM 587 C CA . LEU A 1 83 ? -12.159 -5.116 0.545 1.00 96.94 83 LEU A CA 1
ATOM 588 C C . LEU A 1 83 ? -12.851 -6.446 0.212 1.00 96.94 83 LEU A C 1
ATOM 590 O O . LEU A 1 83 ? -13.029 -6.744 -0.969 1.00 96.94 83 LEU A O 1
ATOM 594 N N . GLY A 1 84 ? -13.236 -7.240 1.216 1.00 96.88 84 GLY A N 1
ATOM 595 C CA . GLY A 1 84 ? -13.808 -8.573 1.018 1.00 96.88 84 GLY A CA 1
ATOM 596 C C . GLY A 1 84 ? -12.797 -9.606 0.507 1.00 96.88 84 GLY A C 1
ATOM 597 O O . GLY A 1 84 ? -13.161 -10.508 -0.242 1.00 96.88 84 GLY A O 1
ATOM 598 N N . ILE A 1 85 ? -11.522 -9.467 0.876 1.00 97.25 85 ILE A N 1
ATOM 599 C CA . ILE A 1 85 ? -10.429 -10.359 0.460 1.00 97.25 85 ILE A CA 1
ATOM 600 C C . ILE A 1 85 ? -9.680 -10.923 1.671 1.00 97.25 85 ILE A C 1
ATOM 602 O O . ILE A 1 85 ? -9.864 -10.498 2.810 1.00 97.25 85 ILE A O 1
ATOM 606 N N . THR A 1 86 ? -8.785 -11.878 1.428 1.00 97.69 86 THR A N 1
ATOM 607 C CA . THR A 1 86 ? -7.894 -12.404 2.468 1.00 97.69 86 THR A CA 1
ATOM 608 C C . THR A 1 86 ? -6.673 -11.503 2.667 1.00 97.69 86 THR A C 1
ATOM 610 O O . THR A 1 86 ? -6.216 -10.824 1.746 1.00 97.69 86 THR A O 1
ATOM 613 N N . THR A 1 87 ? -6.086 -11.536 3.867 1.00 96.31 87 THR A N 1
ATOM 614 C CA . THR A 1 87 ? -4.801 -10.869 4.147 1.00 96.31 87 THR A CA 1
ATOM 615 C C . THR A 1 87 ? -3.669 -11.419 3.286 1.00 96.31 87 THR A C 1
ATOM 617 O O . THR A 1 87 ? -2.782 -10.667 2.894 1.00 96.31 87 THR A O 1
ATOM 620 N N . ALA A 1 88 ? -3.709 -12.718 2.974 1.00 96.50 88 ALA A N 1
ATOM 621 C CA . ALA A 1 88 ? -2.766 -13.362 2.070 1.00 96.50 88 ALA A CA 1
ATOM 622 C C . ALA A 1 88 ? -2.831 -12.728 0.677 1.00 96.50 88 ALA A C 1
ATOM 624 O O . ALA A 1 88 ? -1.804 -12.267 0.190 1.00 96.50 88 ALA A O 1
ATOM 625 N N . LYS A 1 89 ? -4.036 -12.605 0.099 1.00 96.88 89 LYS A N 1
ATOM 626 C CA . LYS A 1 89 ? -4.229 -11.942 -1.195 1.00 96.88 89 LYS A CA 1
ATOM 627 C C . LYS A 1 89 ? -3.747 -10.494 -1.149 1.00 96.88 89 LYS A C 1
ATOM 629 O O . LYS A 1 89 ? -2.925 -10.111 -1.966 1.00 96.88 89 LYS A O 1
ATOM 634 N N . LEU A 1 90 ? -4.181 -9.719 -0.150 1.00 96.81 90 LEU A N 1
ATOM 635 C CA . LEU A 1 90 ? -3.746 -8.327 0.011 1.00 96.81 90 LEU A CA 1
ATOM 636 C C . LEU A 1 90 ? -2.212 -8.204 0.046 1.00 96.81 90 LEU A C 1
ATOM 638 O O . LEU A 1 90 ? -1.649 -7.331 -0.603 1.00 96.81 90 LEU A O 1
ATOM 642 N N . ASN A 1 91 ? -1.524 -9.079 0.780 1.00 95.94 91 ASN A N 1
ATOM 643 C CA . ASN A 1 91 ? -0.066 -9.060 0.834 1.00 95.94 91 ASN A CA 1
ATOM 644 C C . ASN A 1 91 ? 0.576 -9.457 -0.495 1.00 95.94 91 ASN A C 1
ATOM 646 O O . ASN A 1 91 ? 1.510 -8.778 -0.904 1.00 95.94 91 ASN A O 1
ATOM 650 N N . THR A 1 92 ? 0.098 -10.515 -1.153 1.00 96.25 92 THR A N 1
ATOM 651 C CA . THR A 1 92 ? 0.609 -10.955 -2.460 1.00 96.25 92 THR A CA 1
ATOM 652 C C . THR A 1 92 ? 0.501 -9.843 -3.496 1.00 96.25 92 THR A C 1
ATOM 654 O O . THR A 1 92 ? 1.524 -9.435 -4.031 1.00 96.25 92 THR A O 1
ATOM 657 N N . GLU A 1 93 ? -0.675 -9.235 -3.663 1.00 96.69 93 GLU A N 1
ATOM 658 C CA . GLU A 1 93 ? -0.846 -8.188 -4.677 1.00 96.69 93 GLU A CA 1
ATOM 659 C C . GLU A 1 93 ? 0.002 -6.937 -4.384 1.00 96.69 93 GLU A C 1
ATOM 661 O O . GLU A 1 93 ? 0.475 -6.264 -5.297 1.00 96.69 93 GLU A O 1
ATOM 666 N N . PHE A 1 94 ? 0.244 -6.612 -3.107 1.00 95.81 94 PHE A N 1
ATOM 667 C CA . PHE A 1 94 ? 1.170 -5.531 -2.754 1.00 95.81 94 PHE A CA 1
ATOM 668 C C . PHE A 1 94 ? 2.636 -5.889 -3.035 1.00 95.81 94 PHE A C 1
ATOM 670 O O . PHE A 1 94 ? 3.410 -4.994 -3.378 1.00 95.81 94 PHE A O 1
ATOM 677 N N . ARG A 1 95 ? 3.039 -7.162 -2.915 1.00 95.06 95 ARG A N 1
ATOM 678 C CA . ARG A 1 95 ? 4.375 -7.614 -3.343 1.00 95.06 95 ARG A CA 1
ATOM 679 C C . ARG A 1 95 ? 4.521 -7.513 -4.853 1.00 95.06 95 ARG A C 1
ATOM 681 O O . ARG A 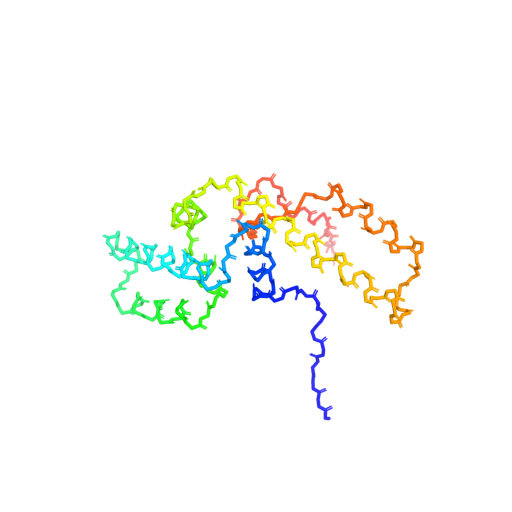1 95 ? 5.508 -6.950 -5.322 1.00 95.06 95 ARG A O 1
ATOM 688 N N . ASP A 1 96 ? 3.519 -7.973 -5.588 1.00 95.12 96 ASP A N 1
ATOM 689 C CA . ASP A 1 96 ? 3.515 -7.941 -7.049 1.00 95.12 96 ASP A CA 1
ATOM 690 C C . ASP A 1 96 ? 3.522 -6.499 -7.560 1.00 95.12 96 ASP A C 1
ATOM 692 O O . ASP A 1 96 ? 4.326 -6.142 -8.419 1.00 95.12 96 ASP A O 1
ATOM 696 N N . ALA A 1 97 ? 2.750 -5.611 -6.929 1.00 95.56 97 ALA A N 1
ATOM 697 C CA . ALA A 1 97 ? 2.793 -4.184 -7.219 1.00 95.56 97 ALA A CA 1
ATOM 698 C C . ALA A 1 97 ? 4.183 -3.569 -6.989 1.00 95.56 97 ALA A C 1
ATOM 700 O O . ALA A 1 97 ? 4.649 -2.758 -7.792 1.00 95.56 97 ALA A O 1
ATOM 701 N N . ARG A 1 98 ? 4.888 -3.953 -5.913 1.00 94.31 98 ARG A N 1
ATOM 702 C CA . ARG A 1 98 ? 6.280 -3.517 -5.702 1.00 94.31 98 ARG A CA 1
ATOM 703 C C . ARG A 1 98 ? 7.195 -4.046 -6.793 1.00 94.31 98 ARG A C 1
ATOM 705 O O . ARG A 1 98 ? 8.010 -3.275 -7.288 1.00 94.31 98 ARG A O 1
ATOM 712 N N . ARG A 1 99 ? 7.057 -5.321 -7.160 1.00 94.19 99 ARG A N 1
ATOM 713 C CA . ARG A 1 99 ? 7.846 -5.957 -8.216 1.00 94.19 99 ARG A CA 1
ATOM 714 C C . ARG A 1 99 ? 7.684 -5.206 -9.532 1.00 94.19 99 ARG A C 1
ATOM 716 O O . ARG A 1 99 ? 8.680 -4.738 -10.065 1.00 94.19 99 ARG A O 1
ATOM 723 N N . VAL A 1 100 ? 6.448 -4.958 -9.964 1.00 95.50 100 VAL A N 1
ATOM 724 C CA . VAL A 1 100 ? 6.138 -4.171 -11.171 1.00 95.50 100 VAL A CA 1
ATOM 725 C C . VAL A 1 100 ? 6.799 -2.792 -11.130 1.00 95.50 100 VAL A C 1
ATOM 727 O O . VAL A 1 100 ? 7.442 -2.381 -12.093 1.00 95.50 100 VAL A O 1
ATOM 730 N N . LEU A 1 101 ? 6.695 -2.080 -10.005 1.00 94.25 101 LEU A N 1
ATOM 731 C CA . LEU A 1 101 ? 7.283 -0.745 -9.872 1.00 94.25 101 LEU A CA 1
ATOM 732 C C . LEU A 1 101 ? 8.816 -0.753 -9.852 1.00 94.25 101 LEU A C 1
ATOM 734 O O . LEU A 1 101 ? 9.424 0.236 -10.256 1.00 94.25 101 LEU A O 1
ATOM 738 N N . ILE A 1 102 ? 9.450 -1.817 -9.354 1.00 94.12 102 ILE A N 1
ATOM 739 C CA . ILE A 1 102 ? 10.910 -1.969 -9.393 1.00 94.12 102 ILE A CA 1
ATOM 740 C C . ILE A 1 102 ? 11.349 -2.331 -10.815 1.00 94.12 102 ILE A C 1
ATOM 742 O O . ILE A 1 102 ? 12.256 -1.688 -11.332 1.00 94.12 102 ILE A O 1
ATOM 746 N N . THR A 1 103 ? 10.669 -3.271 -11.477 1.00 94.88 103 THR A N 1
ATOM 747 C CA . THR A 1 103 ? 10.928 -3.624 -12.880 1.00 94.88 103 THR A CA 1
ATOM 748 C C . THR A 1 103 ? 10.834 -2.400 -13.786 1.00 94.88 103 THR A C 1
ATOM 750 O O . THR A 1 103 ? 11.767 -2.139 -14.534 1.00 94.88 103 THR A O 1
ATOM 753 N N . ALA A 1 104 ? 9.787 -1.582 -13.640 1.00 94.75 104 ALA A N 1
ATOM 754 C CA . ALA A 1 104 ? 9.627 -0.358 -14.424 1.00 94.75 104 ALA A CA 1
ATOM 755 C C . ALA A 1 104 ? 10.770 0.653 -14.210 1.00 94.75 104 ALA A C 1
ATOM 757 O O . ALA A 1 104 ? 11.126 1.382 -15.129 1.00 94.75 104 ALA A O 1
ATOM 758 N N . ARG A 1 105 ? 11.370 0.705 -13.011 1.00 92.69 105 ARG A N 1
ATOM 759 C CA . ARG A 1 105 ? 12.558 1.543 -12.768 1.00 92.69 105 ARG A CA 1
ATOM 760 C C . ARG A 1 105 ? 13.808 0.991 -13.423 1.00 92.69 105 ARG A C 1
ATOM 762 O O . ARG A 1 105 ? 14.603 1.774 -13.921 1.00 92.69 105 ARG A O 1
ATOM 769 N N . ILE A 1 106 ? 13.987 -0.326 -13.370 1.00 93.62 106 ILE A N 1
ATOM 770 C CA . ILE A 1 106 ? 15.093 -0.993 -14.054 1.00 93.62 106 ILE A CA 1
ATOM 771 C C . ILE A 1 106 ? 14.990 -0.702 -15.558 1.00 93.62 106 ILE A C 1
ATOM 773 O O . ILE A 1 106 ? 15.975 -0.309 -16.166 1.00 93.62 106 ILE A O 1
ATOM 777 N N . ASP A 1 107 ? 13.789 -0.810 -16.133 1.00 94.31 107 ASP A N 1
ATOM 778 C CA . ASP A 1 107 ? 13.538 -0.497 -17.544 1.00 94.31 107 ASP A CA 1
ATOM 779 C C . ASP A 1 107 ? 13.846 0.961 -17.900 1.00 94.31 107 ASP A C 1
ATOM 781 O O . ASP A 1 107 ? 14.488 1.219 -18.918 1.00 94.31 107 ASP A O 1
ATOM 785 N N . GLU A 1 108 ? 13.424 1.916 -17.066 1.00 93.81 108 GLU A N 1
ATOM 786 C CA . GLU A 1 108 ? 13.734 3.330 -17.308 1.00 93.81 108 GLU A CA 1
ATOM 787 C C . GLU A 1 108 ? 15.244 3.595 -17.194 1.00 93.81 108 GLU A C 1
ATOM 789 O O . GLU A 1 108 ? 15.792 4.283 -18.044 1.00 93.81 108 GLU A O 1
ATOM 794 N N . ALA A 1 109 ? 15.947 2.975 -16.237 1.00 94.81 109 ALA A N 1
ATOM 795 C CA . ALA A 1 109 ? 17.401 3.112 -16.111 1.00 94.81 109 ALA A CA 1
ATOM 796 C C . ALA A 1 109 ? 18.156 2.574 -17.342 1.00 94.81 109 ALA A C 1
ATOM 798 O O . ALA A 1 109 ? 19.127 3.186 -17.780 1.00 94.81 109 ALA A O 1
ATOM 799 N N . VAL A 1 110 ? 17.687 1.475 -17.946 1.00 96.50 110 VAL A N 1
ATOM 800 C CA . VAL A 1 110 ? 18.245 0.976 -19.218 1.00 96.50 110 VAL A CA 1
ATOM 801 C C . VAL A 1 110 ? 18.029 1.976 -20.343 1.00 96.50 110 VAL A C 1
ATOM 803 O O . VAL A 1 110 ? 18.933 2.260 -21.125 1.00 96.50 110 VAL A O 1
ATOM 806 N N . LYS A 1 111 ? 16.817 2.522 -20.434 1.00 95.44 111 LYS A N 1
ATOM 807 C CA . LYS A 1 111 ? 16.442 3.490 -21.464 1.00 95.44 111 LYS A CA 1
ATOM 808 C C . LYS A 1 111 ? 17.214 4.806 -21.336 1.00 95.44 111 LYS A C 1
ATOM 810 O O . LYS A 1 111 ? 17.564 5.393 -22.359 1.00 95.44 111 LYS A O 1
ATOM 815 N N . ASP A 1 112 ? 17.495 5.231 -20.110 1.00 95.44 112 ASP A N 1
ATOM 816 C CA . ASP A 1 112 ? 18.290 6.421 -19.806 1.00 95.44 112 ASP A CA 1
ATOM 817 C C . ASP A 1 112 ? 19.800 6.183 -20.008 1.00 95.44 112 ASP A C 1
ATOM 819 O O . ASP A 1 112 ? 20.575 7.138 -20.054 1.00 95.44 112 ASP A O 1
ATOM 823 N N . GLY A 1 113 ? 20.222 4.925 -20.194 1.00 95.38 113 GLY A N 1
ATOM 824 C CA . GLY A 1 113 ? 21.628 4.536 -20.327 1.00 95.38 113 GLY A CA 1
ATOM 825 C C . GLY A 1 113 ? 22.386 4.500 -18.996 1.00 95.38 113 GLY A C 1
ATOM 826 O O . GLY A 1 113 ? 23.611 4.404 -18.999 1.00 95.38 113 GLY A O 1
ATOM 827 N N . ASP A 1 114 ? 21.667 4.565 -17.874 1.00 95.75 114 ASP A N 1
ATOM 828 C CA . ASP A 1 114 ? 22.205 4.473 -16.511 1.00 95.75 114 ASP A CA 1
ATOM 829 C C . ASP A 1 114 ? 22.483 3.020 -16.081 1.00 95.75 114 ASP A C 1
ATOM 831 O O . ASP A 1 114 ? 23.105 2.789 -15.042 1.00 95.75 114 ASP A O 1
ATOM 835 N N . LEU A 1 115 ? 21.987 2.045 -16.847 1.00 94.00 115 LEU A N 1
ATOM 836 C CA . LEU A 1 115 ? 22.106 0.616 -16.578 1.00 94.00 115 LEU A CA 1
ATOM 837 C C . LEU A 1 115 ? 22.242 -0.159 -17.892 1.00 94.00 115 LEU A C 1
ATOM 839 O O . LEU A 1 115 ? 21.502 0.100 -18.843 1.00 94.00 115 LEU A O 1
ATOM 843 N N . GLU A 1 116 ? 23.147 -1.133 -17.955 1.00 96.81 116 GLU A N 1
ATOM 844 C CA . GLU A 1 116 ? 23.263 -1.975 -19.145 1.00 96.81 116 GLU A CA 1
ATOM 845 C C . GLU A 1 116 ? 22.124 -3.005 -19.227 1.00 96.81 116 GLU A C 1
ATOM 847 O O . GLU A 1 116 ? 21.540 -3.421 -18.224 1.00 96.81 116 GLU A O 1
ATOM 852 N N . ALA A 1 117 ? 21.783 -3.439 -20.445 1.00 95.88 117 ALA A N 1
ATOM 853 C CA . ALA A 1 117 ? 20.674 -4.371 -20.662 1.00 95.88 117 ALA A CA 1
ATOM 854 C C . ALA A 1 117 ? 20.900 -5.736 -19.984 1.00 95.88 117 ALA A C 1
ATOM 856 O O . ALA A 1 117 ? 19.945 -6.329 -19.476 1.00 95.88 117 ALA A O 1
ATOM 857 N N . ASP A 1 118 ? 22.149 -6.207 -19.951 1.00 96.38 118 ASP A N 1
ATOM 858 C CA . ASP A 1 118 ? 22.518 -7.471 -19.311 1.00 96.38 118 ASP A CA 1
ATOM 859 C C . ASP A 1 118 ? 22.420 -7.356 -17.780 1.00 96.38 118 ASP A C 1
ATOM 861 O O . ASP A 1 118 ? 21.770 -8.184 -17.140 1.00 96.38 118 ASP A O 1
ATOM 865 N N . GLU A 1 119 ? 22.926 -6.263 -17.199 1.00 95.44 119 GLU A N 1
ATOM 866 C CA . GLU A 1 119 ? 22.774 -5.962 -15.766 1.00 95.44 119 GLU A CA 1
ATOM 867 C C . GLU A 1 119 ? 21.292 -5.844 -15.367 1.00 95.44 119 GLU A C 1
ATOM 869 O O . GLU A 1 119 ? 20.859 -6.332 -14.323 1.00 95.44 119 GLU A O 1
ATOM 874 N N . ALA A 1 120 ? 20.466 -5.237 -16.220 1.00 95.69 120 ALA A N 1
ATOM 875 C CA . ALA A 1 120 ? 19.028 -5.149 -16.002 1.00 95.69 120 ALA A CA 1
ATOM 876 C C . ALA A 1 120 ? 18.322 -6.508 -16.039 1.00 95.69 120 ALA A C 1
ATOM 878 O O . ALA A 1 120 ? 17.342 -6.707 -15.313 1.00 95.69 120 ALA A O 1
ATOM 879 N N . ALA A 1 121 ? 18.783 -7.437 -16.879 1.00 96.44 121 ALA A N 1
ATOM 880 C CA . ALA A 1 121 ? 18.250 -8.792 -16.922 1.00 96.44 121 ALA A CA 1
ATOM 881 C C . ALA A 1 121 ? 18.563 -9.546 -15.621 1.00 96.44 121 ALA A C 1
ATOM 883 O O . ALA A 1 121 ? 17.658 -10.163 -15.054 1.00 96.44 121 ALA A O 1
ATOM 884 N N . GLU A 1 122 ? 19.791 -9.424 -15.108 1.00 95.38 122 GLU A N 1
ATOM 885 C CA . GLU A 1 122 ? 20.199 -9.997 -13.819 1.00 95.38 122 GLU A CA 1
ATOM 886 C C . GLU A 1 122 ? 19.373 -9.422 -12.662 1.00 95.38 122 GLU A C 1
ATOM 888 O O . GLU A 1 122 ? 18.746 -10.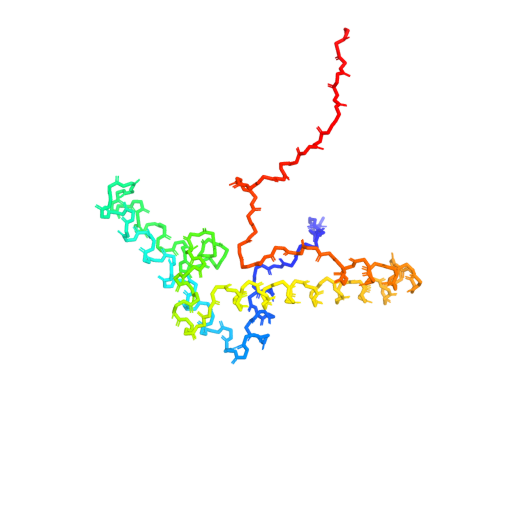170 -11.913 1.00 95.38 122 GLU A O 1
ATOM 893 N N . LEU A 1 123 ? 19.240 -8.093 -12.581 1.00 95.19 123 LEU A N 1
ATOM 894 C CA . LEU A 1 123 ? 18.445 -7.444 -11.533 1.00 95.19 123 LEU A CA 1
ATOM 895 C C . LEU A 1 123 ? 16.968 -7.865 -11.550 1.00 95.19 123 LEU A C 1
ATOM 897 O O . LEU A 1 123 ? 16.333 -7.959 -10.496 1.00 95.19 123 LEU A O 1
ATOM 901 N N . LYS A 1 124 ? 16.388 -8.109 -12.730 1.00 94.00 124 LYS A N 1
ATOM 902 C CA . LYS A 1 124 ? 15.008 -8.608 -12.843 1.00 94.00 124 LYS A CA 1
ATOM 903 C C . LYS A 1 124 ? 14.885 -10.071 -12.434 1.00 94.00 124 LYS A C 1
ATOM 905 O O . LYS A 1 124 ? 13.853 -10.428 -11.866 1.00 94.00 124 LYS A O 1
ATOM 910 N N . ALA A 1 125 ? 15.894 -10.894 -12.717 1.00 95.12 125 ALA A N 1
ATOM 911 C CA . ALA A 1 125 ? 15.940 -12.277 -12.256 1.00 95.12 125 ALA A CA 1
ATOM 912 C C . ALA A 1 125 ? 16.008 -12.324 -10.722 1.00 95.12 125 ALA A C 1
ATOM 914 O O . ALA A 1 125 ? 15.137 -12.926 -10.098 1.00 95.12 125 ALA A O 1
ATOM 915 N N . ASP A 1 126 ? 16.922 -11.564 -10.115 1.00 92.75 126 ASP A N 1
ATOM 916 C CA . ASP A 1 126 ? 17.038 -11.450 -8.655 1.00 92.75 126 ASP A CA 1
ATOM 917 C C . ASP A 1 126 ? 15.733 -10.958 -8.012 1.00 92.75 126 ASP A C 1
ATOM 919 O O . ASP A 1 126 ? 15.285 -11.450 -6.973 1.00 92.75 126 ASP A O 1
ATOM 923 N N . LEU A 1 127 ? 15.070 -9.991 -8.649 1.00 91.75 127 LEU A N 1
ATOM 924 C CA . LEU A 1 127 ? 13.790 -9.465 -8.186 1.00 91.75 127 LEU A CA 1
ATOM 925 C C . LEU A 1 127 ? 12.656 -10.506 -8.235 1.00 91.75 127 LEU A C 1
ATOM 927 O O . LEU A 1 127 ? 11.722 -10.425 -7.426 1.00 91.75 127 LEU A O 1
ATOM 931 N N . ALA A 1 128 ? 12.701 -11.458 -9.172 1.00 89.75 128 ALA A N 1
ATOM 932 C CA . ALA A 1 128 ? 11.701 -12.517 -9.287 1.00 89.75 128 ALA A CA 1
ATOM 933 C C . ALA A 1 128 ? 11.736 -13.473 -8.081 1.00 89.75 128 ALA A C 1
ATOM 935 O O . ALA A 1 128 ? 10.674 -13.921 -7.631 1.00 89.75 128 ALA A O 1
ATOM 936 N N . ASP A 1 129 ? 12.922 -13.685 -7.510 1.00 89.75 129 ASP A N 1
ATOM 937 C CA . ASP A 1 129 ? 13.143 -14.534 -6.336 1.00 89.75 129 ASP A CA 1
ATOM 938 C C . ASP A 1 129 ? 13.112 -13.757 -5.006 1.00 89.75 129 ASP A C 1
ATOM 940 O O . ASP A 1 129 ? 12.988 -14.350 -3.933 1.00 89.75 129 ASP A O 1
ATOM 944 N N . ALA A 1 130 ? 13.175 -12.423 -5.051 1.00 90.75 130 ALA A N 1
ATOM 945 C CA . ALA A 1 130 ? 13.182 -11.583 -3.859 1.00 90.75 130 ALA A CA 1
ATOM 946 C C . ALA A 1 130 ? 11.892 -11.698 -3.020 1.00 90.75 130 ALA A C 1
ATOM 948 O O . ALA A 1 130 ? 10.777 -11.515 -3.527 1.00 90.75 130 ALA A O 1
ATOM 949 N N . ASP A 1 131 ? 12.051 -11.880 -1.701 1.00 90.38 131 ASP A N 1
ATOM 950 C CA . ASP A 1 131 ? 10.958 -11.785 -0.724 1.00 90.38 131 ASP A CA 1
ATOM 951 C C . ASP A 1 131 ? 10.631 -10.315 -0.433 1.00 90.38 131 ASP A C 1
ATOM 953 O O . ASP A 1 131 ? 11.231 -9.646 0.414 1.00 90.38 131 ASP A O 1
ATOM 957 N N . LEU A 1 132 ? 9.687 -9.780 -1.203 1.00 90.44 132 LEU A N 1
ATOM 958 C CA . LEU A 1 132 ? 9.229 -8.407 -1.049 1.00 90.44 132 LEU A CA 1
ATOM 959 C C . LEU A 1 132 ? 8.227 -8.282 0.114 1.00 90.44 132 LEU A C 1
ATOM 961 O O . LEU A 1 132 ? 7.432 -9.190 0.377 1.00 90.44 132 LEU A O 1
ATOM 965 N N . PRO A 1 133 ? 8.180 -7.124 0.796 1.00 90.69 133 PRO A N 1
ATOM 966 C CA . PRO A 1 133 ? 7.160 -6.879 1.804 1.00 90.69 133 PRO A CA 1
ATOM 967 C C . PRO A 1 133 ? 5.778 -6.752 1.155 1.00 90.69 133 PRO A C 1
ATOM 969 O O . PRO A 1 133 ? 5.630 -6.159 0.086 1.00 90.69 133 PRO A O 1
ATOM 972 N N . GLY A 1 134 ? 4.751 -7.260 1.836 1.00 91.44 134 GLY A N 1
ATOM 973 C CA . GLY A 1 134 ? 3.360 -7.117 1.410 1.00 91.44 134 GLY A CA 1
ATOM 974 C C . GLY A 1 134 ? 2.796 -5.715 1.658 1.00 91.44 134 GLY A C 1
ATOM 975 O O . GLY A 1 134 ? 3.449 -4.690 1.418 1.00 91.44 134 GLY A O 1
ATOM 976 N N . TYR A 1 135 ? 1.558 -5.676 2.158 1.00 91.75 135 TYR A N 1
ATOM 977 C CA . TYR A 1 135 ? 0.828 -4.436 2.425 1.00 91.75 135 TYR A CA 1
ATOM 978 C C . TYR A 1 135 ? 1.591 -3.523 3.390 1.00 91.75 135 TYR A C 1
ATOM 980 O O . TYR A 1 135 ? 1.883 -2.367 3.078 1.00 91.75 135 TYR A O 1
ATOM 988 N N . LYS A 1 136 ? 1.988 -4.075 4.541 1.00 86.38 136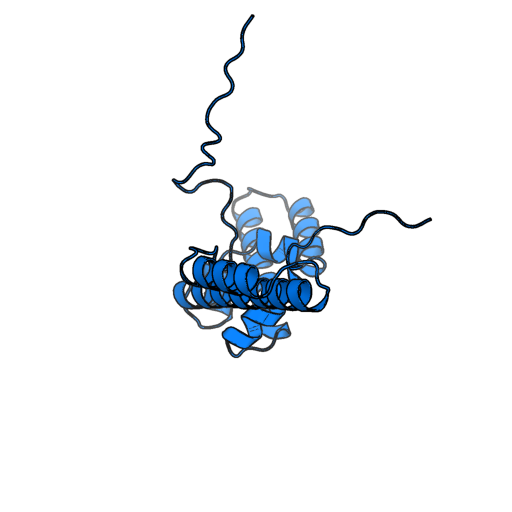 LYS A N 1
ATOM 989 C CA . LYS A 1 136 ? 2.851 -3.393 5.505 1.00 86.38 136 LYS A CA 1
ATOM 990 C C . LYS A 1 136 ? 4.309 -3.657 5.175 1.00 86.38 136 LYS A C 1
ATOM 992 O O . LYS A 1 136 ? 4.730 -4.800 5.009 1.00 86.38 136 LYS A O 1
ATOM 997 N N . VAL A 1 137 ? 5.094 -2.587 5.166 1.00 68.31 137 VAL A N 1
ATOM 998 C CA . VAL A 1 137 ? 6.551 -2.681 5.239 1.00 68.31 137 VAL A CA 1
ATOM 999 C C . VAL A 1 137 ? 6.884 -2.932 6.709 1.00 68.31 137 VAL A C 1
ATOM 1001 O O . VAL A 1 137 ? 7.148 -1.993 7.450 1.00 68.31 137 VAL A O 1
ATOM 1004 N N . SER A 1 138 ? 6.755 -4.173 7.185 1.00 50.50 138 SER A N 1
ATOM 1005 C CA . SER A 1 138 ? 7.151 -4.488 8.560 1.00 50.50 138 SER A CA 1
ATOM 1006 C C . SER A 1 138 ? 8.650 -4.245 8.716 1.00 50.50 138 SER A C 1
ATOM 1008 O O . SER A 1 138 ? 9.473 -4.970 8.168 1.00 50.50 138 SER A O 1
ATOM 1010 N N . GLY A 1 139 ? 8.969 -3.191 9.461 1.00 38.34 139 GLY A N 1
ATOM 1011 C CA . GLY A 1 139 ? 10.311 -2.752 9.816 1.00 38.34 139 GLY A CA 1
ATOM 1012 C C . GLY A 1 139 ? 10.352 -2.132 11.212 1.00 38.34 139 GLY A C 1
ATOM 1013 O O . GLY A 1 139 ? 11.016 -1.124 11.398 1.00 38.34 139 GLY A O 1
ATOM 1014 N N . PHE A 1 140 ? 9.629 -2.727 12.168 1.00 33.50 140 PHE A N 1
ATOM 1015 C CA . PHE A 1 140 ? 9.974 -2.743 13.596 1.00 33.50 140 PHE A CA 1
ATOM 1016 C C . PHE A 1 140 ? 9.342 -4.012 14.213 1.00 33.50 140 PHE A C 1
ATOM 1018 O O . PHE A 1 140 ? 8.183 -4.001 14.609 1.00 33.50 140 PHE A O 1
ATOM 1025 N N . GLY A 1 141 ? 10.060 -5.148 14.206 1.00 31.50 141 GLY A N 1
ATOM 1026 C CA . GLY A 1 141 ? 9.673 -6.337 14.995 1.00 31.50 141 GLY A CA 1
ATOM 1027 C C . GLY A 1 141 ? 9.251 -7.617 14.250 1.00 31.50 141 GLY A C 1
ATOM 1028 O O . GLY A 1 141 ? 8.196 -8.170 14.538 1.00 31.50 141 GLY A O 1
ATOM 1029 N N . GLY A 1 142 ? 10.086 -8.146 13.349 1.00 28.00 142 GLY A N 1
ATOM 1030 C CA . GLY A 1 142 ? 10.005 -9.538 12.865 1.00 28.00 142 GLY A CA 1
ATOM 1031 C C . GLY A 1 142 ? 11.404 -10.178 12.838 1.00 28.00 142 GLY A C 1
ATOM 1032 O O . GLY A 1 142 ? 12.375 -9.432 12.690 1.00 28.00 142 GLY A O 1
ATOM 1033 N N . PRO A 1 143 ? 11.549 -11.507 13.026 1.00 35.47 143 PRO A N 1
ATOM 1034 C CA . PRO A 1 143 ? 12.814 -12.180 13.343 1.00 35.47 143 PRO A CA 1
ATOM 1035 C C . PRO A 1 143 ? 13.709 -12.325 12.103 1.00 35.47 143 PRO A C 1
ATOM 1037 O O . PRO A 1 143 ? 13.896 -13.397 11.546 1.00 35.47 143 PRO A O 1
ATOM 1040 N N . GLY A 1 144 ? 14.243 -11.198 11.663 1.00 31.56 144 GLY A N 1
ATOM 1041 C CA . GLY A 1 144 ? 15.206 -11.048 10.578 1.00 31.56 144 GLY A CA 1
ATOM 1042 C C . GLY A 1 144 ? 15.900 -9.703 10.728 1.00 31.56 144 GLY A C 1
ATOM 1043 O O . GLY A 1 144 ? 16.099 -8.990 9.750 1.00 31.56 144 GLY A O 1
ATOM 1044 N N . GLY A 1 145 ? 16.156 -9.324 11.990 1.00 31.27 145 GLY A N 1
ATOM 1045 C CA . GLY A 1 145 ? 16.757 -8.057 12.370 1.00 31.27 145 GLY A CA 1
ATOM 1046 C C . GLY A 1 145 ? 17.936 -7.739 11.469 1.00 31.27 145 GLY A C 1
ATOM 1047 O O . GLY A 1 145 ? 18.718 -8.626 11.131 1.00 31.27 145 GLY A O 1
ATOM 1048 N N . PHE A 1 146 ? 18.027 -6.469 11.090 1.00 37.28 146 PHE A N 1
ATOM 1049 C CA . PHE A 1 146 ? 19.182 -5.879 10.439 1.00 37.28 146 PHE A CA 1
ATOM 1050 C C . PHE A 1 146 ? 20.439 -6.181 11.264 1.00 37.28 146 PHE A C 1
ATOM 1052 O O . PHE A 1 146 ? 20.872 -5.397 12.104 1.00 37.28 146 PHE A O 1
ATOM 1059 N N . GLY A 1 147 ? 21.023 -7.347 11.009 1.00 31.33 147 GLY A N 1
ATOM 1060 C CA . GLY A 1 147 ? 22.377 -7.708 11.351 1.00 31.33 147 GLY A CA 1
ATOM 1061 C C . GLY A 1 147 ? 23.297 -6.924 10.436 1.00 31.33 147 GLY A C 1
ATOM 1062 O O . GLY A 1 147 ? 23.906 -7.479 9.528 1.00 31.33 147 GLY A O 1
ATOM 1063 N N . HIS A 1 148 ? 23.418 -5.622 10.684 1.00 39.19 148 HIS A N 1
ATOM 1064 C CA . HIS A 1 148 ? 24.664 -4.952 10.364 1.00 39.19 148 HIS A CA 1
ATOM 1065 C C . HIS A 1 148 ? 25.712 -5.483 11.345 1.00 39.19 148 HIS A C 1
ATOM 1067 O O . HIS A 1 148 ? 25.839 -5.022 12.478 1.00 39.19 148 HIS A O 1
ATOM 1073 N N . GLY A 1 149 ? 26.425 -6.518 10.898 1.00 31.97 149 GLY A N 1
ATOM 1074 C CA . GLY A 1 149 ? 27.684 -6.952 11.487 1.00 31.97 149 GLY A CA 1
ATOM 1075 C C . GLY A 1 149 ? 28.754 -5.845 11.457 1.00 31.97 149 GLY A C 1
ATOM 1076 O O . GLY A 1 149 ? 28.528 -4.735 10.976 1.00 31.97 149 GLY A O 1
ATOM 1077 N N . PRO A 1 150 ? 29.939 -6.128 12.004 1.00 47.28 150 PRO A N 1
ATOM 1078 C CA . PRO A 1 150 ? 30.415 -5.527 13.239 1.00 47.28 150 PRO A CA 1
ATOM 1079 C C . PRO A 1 150 ? 31.283 -4.292 12.984 1.00 47.28 150 PRO A C 1
ATOM 1081 O O . PRO A 1 150 ? 32.089 -4.261 12.059 1.00 47.28 150 PRO A O 1
ATOM 1084 N N . ARG A 1 151 ? 31.223 -3.305 13.882 1.00 43.44 151 ARG A N 1
ATOM 1085 C CA . ARG A 1 151 ? 32.323 -2.345 14.054 1.00 43.44 151 ARG A CA 1
ATOM 1086 C C . ARG A 1 151 ? 32.716 -2.262 15.515 1.00 43.44 151 ARG A C 1
ATOM 1088 O O . ARG A 1 151 ? 32.354 -1.343 16.240 1.00 43.44 151 ARG A O 1
ATOM 1095 N N . GLY A 1 152 ? 33.506 -3.247 15.927 1.00 43.22 152 GLY A N 1
ATOM 1096 C CA . GLY A 1 152 ? 34.528 -2.962 16.916 1.00 43.22 152 GLY A CA 1
ATOM 1097 C C . GLY A 1 152 ? 35.543 -2.017 16.287 1.00 43.22 152 GLY A C 1
ATOM 1098 O O . GLY A 1 152 ? 36.033 -2.311 15.210 1.00 43.22 152 GLY A O 1
ATOM 1099 N N . PHE A 1 153 ? 35.825 -0.902 16.951 1.00 43.66 153 PHE A N 1
ATOM 1100 C CA . PHE A 1 153 ? 37.170 -0.351 17.103 1.00 43.66 153 PHE A CA 1
ATOM 1101 C C . PHE A 1 153 ? 37.153 0.491 18.380 1.00 43.66 153 PHE A C 1
ATOM 1103 O O . PHE A 1 153 ? 36.767 1.654 18.387 1.00 43.66 153 PHE A O 1
ATOM 1110 N N . ARG A 1 154 ? 37.540 -0.151 19.488 1.00 41.69 154 ARG A N 1
ATOM 1111 C CA . ARG A 1 154 ? 38.200 0.545 20.589 1.00 41.69 154 ARG A CA 1
ATOM 1112 C C . ARG A 1 154 ? 39.678 0.614 20.229 1.00 41.69 154 ARG A C 1
ATOM 1114 O O . ARG A 1 154 ? 40.304 -0.439 20.102 1.00 41.69 154 ARG A O 1
ATOM 1121 N N . LYS A 1 155 ? 40.224 1.818 20.128 1.00 46.19 155 LYS A N 1
ATOM 1122 C CA . LYS A 1 155 ? 41.515 2.146 20.725 1.00 46.19 155 LYS A CA 1
ATOM 1123 C C . LYS A 1 155 ? 41.574 3.638 20.992 1.00 46.19 155 LYS A C 1
ATOM 1125 O O . LYS A 1 155 ? 41.146 4.387 20.091 1.00 46.19 155 LYS A O 1
#

Secondary structure (DSSP, 8-state):
--------PPPHHHHHHHHHHHHTS-HHHHHHHHHHHHHHHHHHHHHTTSS-HHHHHHHHHHHHH-HHHHHHHS-HHHHHHHHTS-HHHHHHHHHHHHHHHHHHHHHHHHHHTSS-HHHHHHHHHHHHH-----SS---SSSS------------

Radius of gyration: 19.07 Å; chains: 1; bounding box: 55×42×48 Å

pLDDT: mean 84.58, std 21.68, range [28.0, 97.69]

Foldseek 3Di:
DDDDDDPDDPDPLLLLCQLCVLVVHHSVLLLVLLLVQLLVLLVVCCVVVVDPPVRSVVLSVCLVVPSVSSLVRGDLCSSCVSVVHDSVSQFVSSLVSSLVRVLVVLVVCCVVVVDPPVRSVVVNVVSVPDDGTGSDPPDDDDPPPPPPDDDDDDD

Sequence (155 aa):
PGGPGGKGRASTGALVTEAAKQLGVTRAKLVEAIEKAALTRIDEAVEDGDVDADDAADLKEEAGDNLRVAMELSRTRTVAANLGITTAKLNTEFRDARRVLITARIDEAVKDGDLEADEAAELKADLADADLPGYKVSGFGGPGGFGHGPRGFRK